Protein 7SFP (pdb70)

Secondary structure (DSSP, 8-state):
--PPPPPPGGGGGGGGG-EEEEEEEEE-SSSS---EEEEEEEEEEGGGTEEEEEEEETTTTEEEEEEEEEETTTTEEEEEEEETTS-EEEEEE-SEETTEEEEEEEEEETTEEEEEEEEEEEEETTEEEEEEEEEETTEEEEEEEEEEEE-

Radius of gyration: 15.52 Å; Cα contacts (8 Å, |Δi|>4): 349; chains: 1; bounding box: 37×54×32 Å

Solvent-accessible surface area: 8538 Å² total; per-residue (Å²): 148,134,66,174,106,138,42,26,113,44,2,119,57,0,49,29,12,56,28,70,1,106,0,72,20,33,47,64,66,59,169,114,80,61,90,28,69,3,64,6,40,10,137,70,49,67,100,17,65,82,7,19,14,19,26,128,21,79,133,73,39,30,56,4,11,34,48,11,0,34,20,117,147,64,109,107,0,23,2,86,25,93,11,96,127,67,19,76,0,133,3,41,6,84,2,76,76,138,49,51,3,94,9,74,18,56,4,31,20,149,88,50,143,73,21,45,15,14,14,16,51,83,85,71,88,75,32,1,13,16,59,5,46,19,65,88,71,144,104,87,57,73,11,41,39,10,56,4,45,95,140

B-factor: mean 68.08, std 18.12, range [40.8, 133.38]

Structure (mmCIF, N/CA/C/O backbone):
data_7SFP
#
_entry.id   7SFP
#
_cell.length_a   53.953
_cell.length_b   53.953
_cell.length_c   245.110
_cell.angle_alpha   90.000
_cell.angle_beta   90.000
_cell.angle_gamma   120.000
#
_symmetry.space_group_name_H-M   'P 65 2 2'
#
loop_
_entity.id
_entity.type
_entity.pdbx_description
1 polymer Spirocyclase
2 water water
#
loop_
_atom_site.group_PDB
_atom_site.id
_atom_site.type_symbol
_atom_site.label_atom_id
_atom_site.label_alt_id
_atom_site.label_comp_id
_atom_site.label_asym_id
_atom_site.label_entity_id
_atom_site.label_seq_id
_atom_site.pdbx_PDB_ins_code
_atom_site.Cartn_x
_atom_site.Cartn_y
_atom_site.Cartn_z
_atom_site.occupancy
_atom_site.B_iso_or_equiv
_atom_site.auth_seq_id
_atom_site.auth_comp_id
_atom_site.auth_asym_id
_atom_site.auth_atom_id
_atom_site.pdbx_PDB_model_num
ATOM 1 N N . PHE A 1 62 ? 37.709 119.309 240.441 1.00 110.22 26 PHE A N 1
ATOM 2 C CA . PHE A 1 62 ? 37.501 118.185 241.349 1.00 108.06 26 PHE A CA 1
ATOM 3 C C . PHE A 1 62 ? 37.827 118.580 242.794 1.00 114.33 26 PHE A C 1
ATOM 4 O O . PHE A 1 62 ? 38.675 119.445 243.027 1.00 109.10 26 PHE A O 1
ATOM 6 N N . PRO A 1 63 ? 37.141 117.952 243.769 1.00 120.75 27 PRO A N 1
ATOM 7 C CA . PRO A 1 63 ? 37.370 118.305 245.181 1.00 123.02 27 PRO A CA 1
ATOM 8 C C . PRO A 1 63 ? 38.693 117.782 245.724 1.00 115.13 27 PRO A C 1
ATOM 9 O O . PRO A 1 63 ? 39.430 117.087 245.020 1.00 113.02 27 PRO A O 1
ATOM 13 N N . GLY A 1 64 ? 39.005 118.108 246.977 1.00 108.17 28 GLY A N 1
ATOM 14 C CA . GLY A 1 64 ? 40.210 117.589 247.588 1.00 97.93 28 GLY A CA 1
ATOM 15 C C . GLY A 1 64 ? 40.091 116.117 247.933 1.00 86.68 28 GLY A C 1
ATOM 16 O O . GLY A 1 64 ? 39.007 115.531 247.947 1.00 88.05 28 GLY A O 1
ATOM 17 N N . ARG A 1 65 ? 41.231 115.505 248.221 1.00 80.84 29 ARG A N 1
ATOM 18 C CA . ARG A 1 65 ? 41.245 114.099 248.606 1.00 76.54 29 ARG A CA 1
ATOM 19 C C . ARG A 1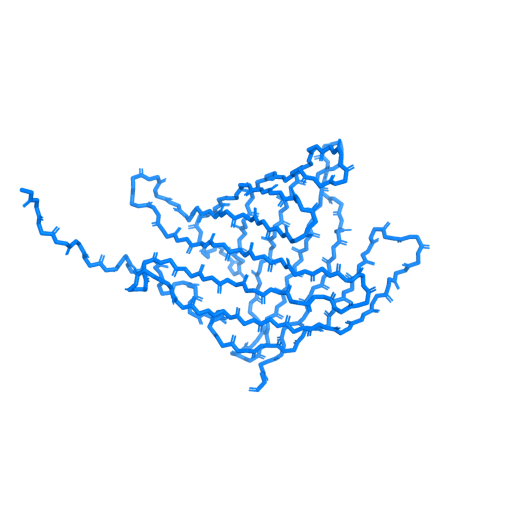 65 ? 40.830 113.947 250.073 1.00 80.61 29 ARG A C 1
ATOM 20 O O . ARG A 1 65 ? 41.538 114.444 250.956 1.00 78.37 29 ARG A O 1
ATOM 28 N N . PRO A 1 66 ? 39.727 113.266 250.362 1.00 78.75 30 PRO A N 1
ATOM 29 C CA . PRO A 1 66 ? 39.293 113.126 251.758 1.00 79.27 30 PRO A CA 1
ATOM 30 C C . PRO A 1 66 ? 40.315 112.366 252.583 1.00 78.73 30 PRO A C 1
ATOM 31 O O . PRO A 1 66 ? 41.149 111.624 252.058 1.00 77.94 30 PRO A O 1
ATOM 35 N N . ASP A 1 67 ? 40.247 112.582 253.897 1.00 70.35 31 ASP A N 1
ATOM 36 C CA . ASP A 1 67 ? 41.067 111.830 254.833 1.00 64.33 31 ASP A CA 1
ATOM 37 C C . ASP A 1 67 ? 40.571 110.395 254.933 1.00 61.49 31 ASP A C 1
ATOM 38 O O . ASP A 1 67 ? 39.411 110.099 254.643 1.00 61.53 31 ASP A O 1
ATOM 43 N N . VAL A 1 68 ? 41.470 109.499 255.351 1.00 57.47 32 VAL A N 1
ATOM 44 C CA . VAL A 1 68 ? 41.084 108.123 255.628 1.00 58.30 32 VAL A CA 1
ATOM 45 C C . VAL A 1 68 ? 39.975 108.128 256.662 1.00 60.23 32 VAL A C 1
ATOM 46 O O . VAL A 1 68 ? 40.089 108.783 257.702 1.00 64.52 32 VAL A O 1
ATOM 50 N N . ALA A 1 69 ? 38.894 107.406 256.382 1.00 61.19 33 ALA A N 1
ATOM 51 C CA . ALA A 1 69 ? 37.802 107.321 257.345 1.00 62.90 33 ALA A CA 1
ATOM 52 C C . ALA A 1 69 ? 38.314 106.808 258.686 1.00 58.42 33 ALA A C 1
ATOM 53 O O . ALA A 1 69 ? 39.141 105.893 258.736 1.00 58.87 33 ALA A O 1
ATOM 55 N N . VAL A 1 70 ? 37.839 107.422 259.780 1.00 54.79 34 VAL A N 1
ATOM 56 C CA . VAL A 1 70 ? 38.224 106.956 261.115 1.00 64.21 34 VAL A CA 1
ATOM 57 C C . VAL A 1 70 ? 37.815 105.505 261.303 1.00 58.61 34 VAL A C 1
ATOM 58 O O . VAL A 1 70 ? 38.495 104.737 261.996 1.00 57.58 34 VAL A O 1
ATOM 62 N N . GLU A 1 71 ? 36.730 105.090 260.650 1.00 61.66 35 GLU A N 1
ATOM 63 C CA . GLU A 1 71 ? 36.296 103.708 260.746 1.00 56.60 35 GLU A CA 1
ATOM 64 C C . GLU A 1 71 ? 37.401 102.739 260.347 1.00 60.51 35 GLU A C 1
ATOM 65 O O . GLU A 1 71 ? 37.418 101.597 260.820 1.00 60.36 35 GLU A O 1
ATOM 71 N N . MET A 1 72 ? 38.356 103.181 259.520 1.00 51.95 36 MET A N 1
ATOM 72 C CA . MET A 1 72 ? 39.445 102.286 259.149 1.00 55.26 36 MET A CA 1
ATOM 73 C C . MET A 1 72 ? 40.285 101.881 260.348 1.00 47.62 36 MET A C 1
ATOM 74 O O . MET A 1 72 ? 40.913 100.819 260.319 1.00 56.19 36 MET A O 1
ATOM 79 N N . ARG A 1 73 ? 40.300 102.679 261.414 1.00 48.85 37 ARG A N 1
ATOM 80 C CA . ARG A 1 73 ? 41.022 102.257 262.603 1.00 46.70 37 ARG A CA 1
ATOM 81 C C . ARG A 1 73 ? 40.414 101.002 263.222 1.00 53.67 37 ARG A C 1
ATOM 82 O O . ARG A 1 73 ? 41.112 100.303 263.958 1.00 51.48 37 ARG A O 1
ATOM 90 N N . GLN A 1 74 ? 39.150 100.681 262.914 1.00 52.07 38 GLN A N 1
ATOM 91 C CA . GLN A 1 74 ? 38.518 99.474 263.443 1.00 50.85 38 GLN A CA 1
ATOM 92 C C . GLN A 1 74 ? 39.143 98.205 262.900 1.00 55.16 38 GLN A C 1
ATOM 93 O O . GLN A 1 74 ? 38.849 97.127 263.427 1.00 57.40 38 GLN A O 1
ATOM 99 N N . LEU A 1 75 ? 39.960 98.308 261.850 1.00 47.87 39 LEU A N 1
ATOM 100 C CA . LEU A 1 75 ? 40.597 97.172 261.201 1.00 48.00 39 LEU A CA 1
ATOM 101 C C . LEU A 1 75 ? 42.053 97.005 261.599 1.00 49.25 39 LEU A C 1
ATOM 102 O O . LEU A 1 75 ? 42.675 96.008 261.208 1.00 53.90 39 LEU A O 1
ATOM 107 N N . ASP A 1 76 ? 42.607 97.948 262.362 1.00 45.10 40 ASP A N 1
ATOM 108 C CA . ASP A 1 76 ? 44.008 97.863 262.749 1.00 49.57 40 ASP A CA 1
ATOM 109 C C . ASP A 1 76 ? 44.318 96.592 263.537 1.00 54.24 40 ASP A C 1
ATOM 110 O O . ASP A 1 76 ? 45.456 96.115 263.487 1.00 58.30 40 ASP A O 1
ATOM 115 N N . PHE A 1 77 ? 43.333 96.020 264.245 1.00 49.56 41 PHE A N 1
ATOM 116 C CA . PHE A 1 77 ? 43.553 94.764 264.972 1.00 55.99 41 PHE A CA 1
ATOM 117 C C . PHE A 1 77 ? 44.042 93.628 264.070 1.00 59.68 41 PHE A C 1
ATOM 118 O O . PHE A 1 77 ? 44.617 92.658 264.578 1.00 67.04 41 PHE A O 1
ATOM 126 N N . LEU A 1 78 ? 43.837 93.731 262.751 1.00 53.18 42 LEU A N 1
ATOM 127 C CA . LEU A 1 78 ? 44.225 92.715 261.771 1.00 52.91 42 LEU A CA 1
ATOM 128 C C . LEU A 1 78 ? 45.598 92.944 261.152 1.00 56.45 42 LEU A C 1
ATOM 129 O O . LEU A 1 78 ? 46.156 92.012 260.564 1.00 58.82 42 LEU A O 1
ATOM 134 N N . LEU A 1 79 ? 46.143 94.154 261.259 1.00 55.39 43 LEU A N 1
ATOM 135 C CA . LEU A 1 79 ? 47.446 94.451 260.684 1.00 59.74 43 LEU A CA 1
ATOM 136 C C . LEU A 1 79 ? 48.507 93.490 261.192 1.00 59.22 43 LEU A C 1
ATOM 137 O O . LEU A 1 79 ? 48.547 93.148 262.375 1.00 58.68 43 LEU A O 1
ATOM 142 N N . GLY A 1 80 ? 49.375 93.069 260.295 1.00 61.28 44 GLY A N 1
ATOM 143 C CA . GLY A 1 80 ? 50.520 92.272 260.663 1.00 64.75 44 GLY A CA 1
ATOM 144 C C . GLY A 1 80 ? 50.429 90.864 260.111 1.00 64.46 44 GLY A C 1
ATOM 145 O O . GLY A 1 80 ? 49.620 90.546 259.228 1.00 59.78 44 GLY A O 1
ATOM 146 N N . ASP A 1 81 ? 51.290 90.013 260.659 1.00 62.50 45 ASP A N 1
ATOM 147 C CA . ASP A 1 81 ? 51.418 88.625 260.255 1.00 61.85 45 ASP A CA 1
ATOM 148 C C . ASP A 1 81 ? 50.947 87.722 261.377 1.00 58.70 45 ASP A C 1
ATOM 149 O O . ASP A 1 81 ? 51.299 87.929 262.538 1.00 65.89 45 ASP A O 1
ATOM 154 N N . PHE A 1 82 ? 50.145 86.727 261.024 1.00 58.50 46 PHE A N 1
ATOM 155 C CA . PHE A 1 82 ? 49.591 85.802 261.993 1.00 55.84 46 PHE A CA 1
ATOM 156 C C . PHE A 1 82 ? 49.824 84.376 261.538 1.00 55.43 46 PHE A C 1
ATOM 157 O O . PHE A 1 82 ? 49.721 84.063 260.351 1.00 56.87 46 PHE A O 1
ATOM 165 N N . ARG A 1 83 ? 50.163 83.527 262.491 1.00 49.64 47 ARG A N 1
ATOM 166 C CA . ARG A 1 83 ? 50.033 82.090 262.321 1.00 57.61 47 ARG A CA 1
ATOM 167 C C . ARG A 1 83 ? 48.586 81.710 262.615 1.00 63.50 47 ARG A C 1
ATOM 168 O O . ARG A 1 83 ? 48.008 82.170 263.606 1.00 68.10 47 ARG A O 1
ATOM 176 N N . ILE A 1 84 ? 47.992 80.891 261.752 1.00 62.72 48 ILE A N 1
ATOM 177 C CA . ILE A 1 84 ? 46.589 80.513 261.872 1.00 56.49 48 ILE A CA 1
ATOM 178 C C . ILE A 1 84 ? 46.505 79.046 262.247 1.00 61.26 48 ILE A C 1
ATOM 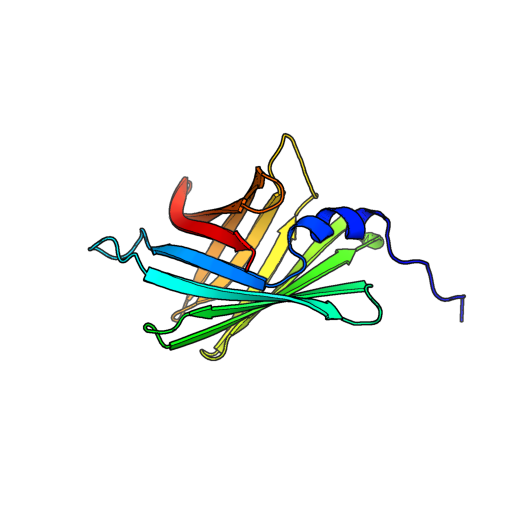179 O O . ILE A 1 84 ? 47.158 78.199 261.627 1.00 67.32 48 ILE A O 1
ATOM 184 N N . GLU A 1 85 ? 45.724 78.749 263.277 1.00 58.02 49 GLU A N 1
ATOM 185 C CA . GLU A 1 85 ? 45.298 77.388 263.569 1.00 63.03 49 GLU A CA 1
ATOM 186 C C . GLU A 1 85 ? 43.888 77.340 263.015 1.00 61.55 49 GLU A C 1
ATOM 187 O O . GLU A 1 85 ? 42.986 77.985 263.547 1.00 66.79 49 GLU A O 1
ATOM 193 N N . TYR A 1 86 ? 43.710 76.656 261.894 1.00 66.88 50 TYR A N 1
ATOM 194 C CA . TYR A 1 86 ? 42.416 76.624 261.231 1.00 68.12 50 TYR A CA 1
ATOM 195 C C . TYR A 1 86 ? 41.788 75.268 261.486 1.00 73.24 50 TYR A C 1
ATOM 196 O O . TYR A 1 86 ? 42.452 74.230 261.385 1.00 82.49 50 TYR A O 1
ATOM 205 N N . THR A 1 87 ? 40.530 75.291 261.890 1.00 69.68 51 THR A N 1
ATOM 206 C CA . THR A 1 87 ? 39.771 74.088 262.185 1.00 66.28 51 THR A CA 1
ATOM 207 C C . THR A 1 87 ? 38.562 74.116 261.269 1.00 71.93 51 THR A C 1
ATOM 208 O O . THR A 1 87 ? 37.712 75.006 261.390 1.00 69.02 51 THR A O 1
ATOM 212 N N . ASN A 1 88 ? 38.507 73.168 260.335 1.00 73.32 52 ASN A N 1
ATOM 213 C CA . ASN A 1 88 ? 37.441 73.111 259.347 1.00 70.01 52 ASN A CA 1
ATOM 214 C C . ASN A 1 88 ? 36.367 72.163 259.855 1.00 69.00 52 ASN A C 1
ATOM 215 O O . ASN A 1 88 ? 36.629 70.971 260.064 1.00 75.62 52 ASN A O 1
ATOM 220 N N . LEU A 1 89 ? 35.151 72.682 260.024 1.00 67.69 53 LEU A N 1
ATOM 221 C CA . LEU A 1 89 ? 34.120 71.942 260.743 1.00 75.70 53 LEU A CA 1
ATOM 222 C C . LEU A 1 89 ? 33.112 71.261 259.835 1.00 77.44 53 LEU A C 1
ATOM 223 O O . LEU A 1 89 ? 32.287 70.491 260.338 1.00 84.67 53 LEU A O 1
ATOM 228 N N . THR A 1 90 ? 33.138 71.537 258.529 1.00 75.97 54 THR A N 1
ATOM 229 C CA . THR A 1 90 ? 32.149 70.974 257.621 1.00 81.50 54 THR A CA 1
ATOM 230 C C . THR A 1 90 ? 32.605 69.682 256.969 1.00 87.11 54 THR A C 1
ATOM 231 O O . THR A 1 90 ? 31.763 68.919 256.480 1.00 92.39 54 THR A O 1
ATOM 235 N N . THR A 1 91 ? 33.908 69.425 256.938 1.00 81.59 55 THR A N 1
ATOM 236 C CA . THR A 1 91 ? 34.401 68.121 256.537 1.00 85.82 55 THR A CA 1
ATOM 237 C C . THR A 1 91 ? 33.901 67.055 257.511 1.00 96.42 55 THR A C 1
ATOM 238 O O . THR A 1 91 ? 33.614 67.328 258.683 1.00 99.80 55 THR A O 1
ATOM 242 N N . GLU A 1 92 ? 33.774 65.827 257.020 1.00 99.71 56 GLU A N 1
ATOM 243 C CA . GLU A 1 92 ? 33.232 64.765 257.855 1.00 103.43 56 GLU A CA 1
ATOM 244 C C . GLU A 1 92 ? 34.300 64.059 258.681 1.00 95.90 56 GLU A C 1
ATOM 245 O O . GLU A 1 92 ? 34.018 63.021 259.291 1.00 104.52 56 GLU A O 1
ATOM 251 N N . THR A 1 93 ? 35.521 64.585 258.680 1.00 86.83 57 THR A N 1
ATOM 252 C CA . THR A 1 93 ? 36.433 64.505 259.811 1.00 85.64 57 THR A CA 1
ATOM 253 C C . THR A 1 93 ? 36.887 65.926 260.054 1.00 80.91 57 THR A C 1
ATOM 254 O O . THR A 1 93 ? 37.191 66.640 259.095 1.00 78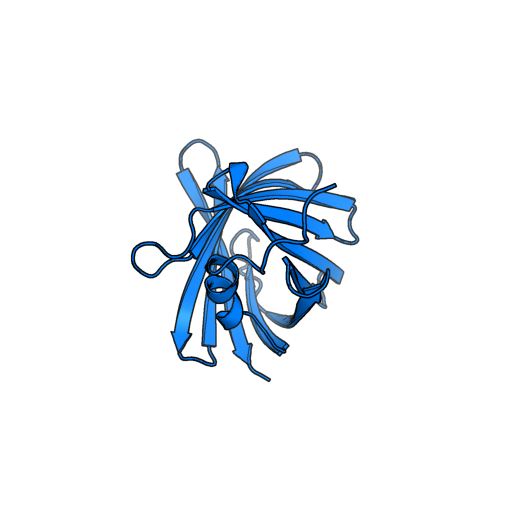.85 57 THR A O 1
ATOM 258 N N . VAL A 1 94 ? 36.896 66.357 261.312 1.00 72.56 58 VAL A N 1
ATOM 259 C CA . VAL A 1 94 ? 37.256 67.744 261.573 1.00 74.72 58 VAL A CA 1
ATOM 260 C C . VAL A 1 94 ? 38.747 67.901 261.293 1.00 86.84 58 VAL A C 1
ATOM 261 O O . VAL A 1 94 ? 39.586 67.335 261.999 1.00 96.32 58 VAL A O 1
ATOM 265 N N . THR A 1 95 ? 39.070 68.687 260.264 1.00 94.61 59 THR A N 1
ATOM 266 C CA . THR A 1 95 ? 40.393 68.721 259.650 1.00 100.17 59 THR A CA 1
ATOM 267 C C . THR A 1 95 ? 41.506 69.134 260.603 1.00 101.33 59 THR A C 1
ATOM 268 O O . THR A 1 95 ? 42.339 68.304 260.982 1.00 106.01 59 THR A O 1
ATOM 272 N N . THR A 1 96 ? 41.519 70.420 260.961 1.00 90.83 60 THR A N 1
ATOM 273 C CA . THR A 1 96 ? 42.548 71.125 261.732 1.00 93.84 60 THR A CA 1
ATOM 274 C C . THR A 1 96 ? 43.919 71.132 261.057 1.00 97.93 60 THR A C 1
ATOM 275 O O . THR A 1 96 ? 44.355 70.139 260.462 1.00 104.78 60 THR A O 1
ATOM 279 N N . GLY A 1 97 ? 44.590 72.276 261.134 1.00 88.14 61 GLY A N 1
ATOM 280 C CA . GLY A 1 97 ? 45.835 72.475 260.419 1.00 84.09 61 GLY A CA 1
ATOM 281 C C . GLY A 1 97 ? 46.352 73.878 260.653 1.00 81.32 61 GLY A C 1
ATOM 282 O O . GLY A 1 97 ? 45.735 74.672 261.365 1.00 78.95 61 GLY A O 1
ATOM 283 N N . GLU A 1 98 ? 47.486 74.186 260.027 1.00 79.63 62 GLU A N 1
ATOM 284 C CA . GLU A 1 98 ? 48.199 75.434 260.260 1.00 77.08 62 GLU A CA 1
ATOM 285 C C . GLU A 1 98 ? 48.305 76.215 258.960 1.00 73.65 62 GLU A C 1
ATOM 286 O O . GLU A 1 98 ? 48.598 75.642 257.907 1.00 88.54 62 GLU A O 1
ATOM 288 N N . ALA A 1 99 ? 48.052 77.519 259.035 1.00 63.16 63 ALA A N 1
ATOM 289 C CA . ALA A 1 99 ? 48.155 78.410 257.890 1.00 67.33 63 ALA A CA 1
ATOM 290 C C . ALA A 1 99 ? 48.795 79.709 258.358 1.00 67.19 63 ALA A C 1
ATOM 291 O O . ALA A 1 99 ? 49.087 79.884 259.544 1.00 68.94 63 ALA A O 1
ATOM 293 N N . THR A 1 100 ? 49.023 80.627 257.422 1.00 59.21 64 THR A N 1
ATOM 294 C CA . THR A 1 100 ? 49.513 81.954 257.761 1.00 61.75 64 THR A CA 1
ATOM 295 C C . THR A 1 100 ? 48.676 82.994 257.036 1.00 61.49 64 THR A C 1
ATOM 296 O O . THR A 1 100 ? 47.918 82.678 256.118 1.00 60.63 64 THR A O 1
ATOM 300 N N . CYS A 1 101 ? 48.808 84.244 257.466 1.00 58.72 65 CYS A N 1
ATOM 301 C CA . CYS A 1 101 ? 48.122 85.309 256.761 1.00 61.53 65 CYS A CA 1
ATOM 302 C C . CYS A 1 101 ? 48.778 86.638 257.079 1.00 63.40 65 CYS A C 1
ATOM 303 O O . CYS A 1 101 ? 49.370 86.821 258.144 1.00 67.24 65 CYS A O 1
ATOM 306 N N . SER A 1 102 ? 48.662 87.560 256.136 1.00 55.81 66 SER A N 1
ATOM 307 C CA . SER A 1 102 ? 49.281 88.869 256.231 1.00 53.03 66 SER A CA 1
ATOM 308 C C . SER A 1 102 ? 48.261 89.904 255.812 1.00 54.29 66 SER A C 1
ATOM 309 O O . SER A 1 102 ? 47.593 89.734 254.788 1.00 58.37 66 SER A O 1
ATOM 312 N N . THR A 1 103 ? 48.144 90.968 256.595 1.00 51.32 67 THR A N 1
ATOM 313 C CA . THR A 1 103 ? 47.248 92.070 256.287 1.00 52.62 67 THR A CA 1
ATOM 314 C C . THR A 1 103 ? 48.069 93.339 256.152 1.00 56.79 67 THR A C 1
ATOM 315 O O . THR A 1 103 ? 48.809 93.708 257.072 1.00 56.82 67 THR A O 1
ATOM 319 N N . ARG A 1 104 ? 47.937 93.998 255.013 1.00 56.31 68 ARG A N 1
ATOM 320 C CA . ARG A 1 104 ? 48.636 95.237 254.720 1.00 55.24 68 ARG A CA 1
ATOM 321 C C . ARG A 1 104 ? 47.667 96.254 254.173 1.00 52.39 68 ARG A C 1
ATOM 322 O O . ARG A 1 104 ? 46.671 95.900 253.522 1.00 60.45 68 ARG A O 1
ATOM 330 N N . PRO A 1 105 ? 47.910 97.538 254.416 1.00 55.35 69 PRO A N 1
ATOM 331 C CA . PRO A 1 105 ? 47.085 98.577 253.813 1.00 51.56 69 PRO A CA 1
ATOM 332 C C . PRO A 1 105 ? 47.405 98.714 252.337 1.00 53.76 69 PRO A C 1
ATOM 333 O O . PRO A 1 105 ? 48.554 98.568 251.916 1.00 62.96 69 PRO A O 1
ATOM 337 N N . LEU A 1 106 ? 46.379 99.007 251.554 1.00 46.24 70 LEU A N 1
ATOM 338 C CA . LEU A 1 106 ? 46.535 99.299 250.137 1.00 47.85 70 LEU A CA 1
ATOM 339 C C . LEU A 1 106 ? 45.929 100.665 249.891 1.00 53.24 70 LEU A C 1
ATOM 340 O O . LEU A 1 106 ? 45.267 101.224 250.768 1.00 54.05 70 LEU A O 1
ATOM 345 N N . ALA A 1 107 ? 46.175 101.214 248.702 1.00 52.15 71 ALA A N 1
ATOM 346 C CA . ALA A 1 107 ? 45.524 102.447 248.284 1.00 49.27 71 ALA A CA 1
ATOM 347 C C . ALA A 1 107 ? 45.685 103.533 249.345 1.00 54.35 71 ALA A C 1
ATOM 348 O O . ALA A 1 107 ? 44.720 104.176 249.775 1.00 48.56 71 ALA A O 1
ATOM 350 N N . ASP A 1 108 ? 46.928 103.693 249.803 1.00 59.49 72 ASP A N 1
ATOM 351 C CA . ASP A 1 108 ? 47.288 104.718 250.775 1.00 64.05 72 ASP A CA 1
ATOM 352 C C . ASP A 1 108 ? 46.466 104.580 252.054 1.00 65.27 72 ASP A C 1
ATOM 353 O O . ASP A 1 108 ? 46.091 105.572 252.683 1.00 64.71 72 ASP A O 1
ATOM 358 N N . GLY A 1 109 ? 46.176 103.338 252.439 1.00 60.18 73 GLY A N 1
ATOM 359 C CA . GLY A 1 109 ? 45.500 103.057 253.688 1.00 60.45 73 GLY A CA 1
ATOM 360 C C . GLY A 1 109 ? 43.992 103.127 253.631 1.00 60.64 73 GLY A C 1
ATOM 361 O O . GLY A 1 109 ? 43.338 102.973 254.670 1.00 51.69 73 GLY A O 1
ATOM 362 N N . ARG A 1 110 ? 43.416 103.346 252.455 1.00 57.49 74 ARG A N 1
ATOM 363 C CA . ARG A 1 110 ? 41.969 103.433 252.326 1.00 52.27 74 ARG A CA 1
ATOM 364 C C . ARG A 1 110 ? 41.307 102.065 252.270 1.00 51.98 74 ARG A C 1
ATOM 365 O O . ARG A 1 110 ? 40.097 101.967 252.513 1.00 52.69 74 ARG A O 1
ATOM 373 N N . PHE A 1 111 ? 42.070 101.018 251.945 1.00 44.12 75 PHE A N 1
ATOM 374 C CA . PHE A 1 111 ? 41.580 99.644 251.957 1.00 49.93 75 PHE A CA 1
ATOM 375 C C . PHE A 1 111 ? 42.653 98.745 252.555 1.00 52.91 75 PHE A C 1
ATOM 376 O O . PHE A 1 111 ? 43.850 99.025 252.443 1.00 57.53 75 PHE A O 1
ATOM 384 N N . TYR A 1 112 ? 42.220 97.656 253.184 1.00 50.24 76 TYR A N 1
ATOM 385 C CA . TYR A 1 112 ? 43.140 96.679 253.743 1.00 46.98 76 TYR A CA 1
ATOM 386 C C . TYR A 1 112 ? 43.055 95.396 252.935 1.00 52.69 76 TYR A C 1
ATOM 387 O O . TYR A 1 112 ? 41.971 95.005 252.489 1.00 53.24 76 TYR A O 1
ATOM 396 N N . GLU A 1 113 ? 44.207 94.758 252.719 1.00 51.08 77 GLU A N 1
ATOM 397 C CA . GLU A 1 113 ? 44.276 93.472 252.037 1.00 50.74 77 GLU A CA 1
ATOM 398 C C . GLU A 1 113 ? 44.732 92.399 253.020 1.00 52.72 77 GLU A C 1
ATOM 399 O O . GLU A 1 113 ? 45.857 92.456 253.526 1.00 56.89 77 GLU A O 1
ATOM 405 N N . LEU A 1 114 ? 43.874 91.412 253.267 1.00 49.37 78 LEU A N 1
ATOM 406 C CA . LEU A 1 114 ? 44.217 90.237 254.058 1.00 51.52 78 LEU A CA 1
ATOM 407 C C . LEU A 1 114 ? 44.470 89.067 253.110 1.00 57.52 78 LEU A C 1
ATOM 408 O O . LEU A 1 114 ? 43.545 88.603 252.441 1.00 60.17 78 LEU A O 1
ATOM 413 N N . THR A 1 115 ? 45.693 88.552 253.099 1.00 54.66 79 THR A N 1
ATOM 414 C CA . THR A 1 115 ? 46.054 87.385 252.302 1.00 57.84 79 THR A CA 1
ATOM 415 C C . THR A 1 115 ? 46.233 86.180 253.216 1.00 60.62 79 THR A C 1
ATOM 416 O O . THR A 1 115 ? 47.103 86.188 254.093 1.00 59.13 79 THR A O 1
ATOM 420 N N . GLN A 1 116 ? 45.438 85.141 252.990 1.00 56.23 80 GLN A N 1
ATOM 421 C CA . GLN A 1 116 ? 45.482 83.922 253.784 1.00 59.03 80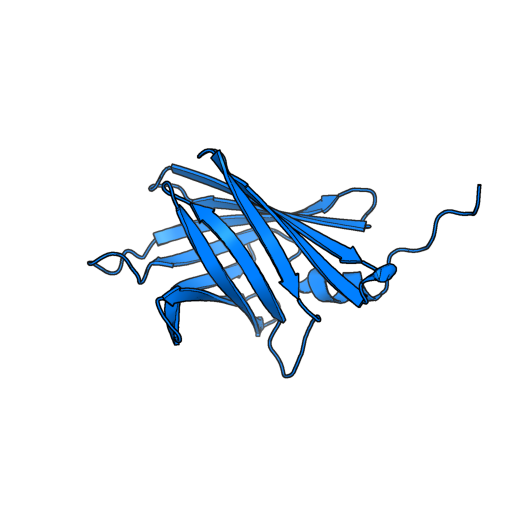 GLN A CA 1
ATOM 422 C C . GLN A 1 116 ? 45.985 82.771 252.922 1.00 68.22 80 GLN A C 1
ATOM 423 O O . GLN A 1 116 ? 45.325 82.389 251.953 1.00 75.52 80 GLN A O 1
ATOM 429 N N . ARG A 1 117 ? 47.147 82.212 253.275 1.00 66.40 81 ARG A N 1
ATOM 430 C CA . ARG A 1 117 ? 47.749 81.110 252.528 1.00 68.81 81 ARG A CA 1
ATOM 431 C C . ARG A 1 117 ? 47.502 79.813 253.289 1.00 71.17 81 ARG A C 1
ATOM 432 O O . ARG A 1 117 ? 48.095 79.582 254.345 1.00 71.27 81 ARG A O 1
ATOM 440 N N . VAL A 1 118 ? 46.633 78.971 252.738 1.00 76.77 82 VAL A N 1
ATOM 441 C CA . VAL A 1 118 ? 46.236 77.710 253.354 1.00 82.14 82 VAL A CA 1
ATOM 442 C C . VAL A 1 118 ? 47.016 76.572 252.703 1.00 93.30 82 VAL A C 1
ATOM 443 O O . VAL A 1 118 ? 46.684 76.162 251.582 1.00 95.05 82 VAL A O 1
ATOM 447 N N . PRO A 1 119 ? 48.046 76.028 253.367 1.00 99.69 83 PRO A N 1
ATOM 448 C CA . PRO A 1 119 ? 49.001 75.144 252.682 1.00 102.45 83 PRO A CA 1
ATOM 449 C C . PRO A 1 119 ? 48.446 73.885 252.022 1.00 105.32 83 PRO A C 1
ATOM 450 O O . PRO A 1 119 ? 48.578 73.756 250.803 1.00 108.66 83 PRO A O 1
ATOM 454 N N . VAL A 1 120 ? 47.857 72.944 252.760 1.00 106.29 84 VAL A N 1
ATOM 455 C CA . VAL A 1 120 ? 47.693 71.603 252.183 1.00 116.73 84 VAL A CA 1
ATOM 456 C C . VAL A 1 120 ? 46.402 71.411 251.390 1.00 122.44 84 VAL A C 1
ATOM 457 O O . VAL A 1 120 ? 46.370 70.515 250.526 1.00 133.38 84 VAL A O 1
ATOM 461 N N . PRO A 1 121 ? 45.320 72.179 251.601 1.00 111.46 85 PRO A N 1
ATOM 462 C CA . PRO A 1 121 ? 44.332 72.260 250.511 1.00 108.69 85 PRO A CA 1
ATOM 463 C C . PRO A 1 121 ? 44.945 72.835 249.253 1.00 106.40 85 PRO A C 1
ATOM 464 O O . PRO A 1 121 ? 44.638 72.372 248.149 1.00 109.83 85 PRO A O 1
ATOM 468 N N . GLY A 1 122 ? 45.872 73.778 249.403 1.00 100.85 86 GLY A N 1
ATOM 469 C CA . GLY A 1 122 ? 46.466 74.464 248.278 1.00 95.76 86 GLY A CA 1
ATOM 470 C C . GLY A 1 122 ? 45.565 75.601 247.863 1.00 88.38 86 GLY A C 1
ATOM 471 O O . GLY A 1 122 ? 44.798 75.472 246.904 1.00 96.48 86 GLY A O 1
ATOM 472 N N . LEU A 1 123 ? 45.625 76.715 248.587 1.00 78.43 87 LEU A N 1
ATOM 473 C CA . LEU A 1 123 ? 44.696 77.799 248.320 1.00 75.48 87 LEU A CA 1
ATOM 474 C C . LEU A 1 123 ? 45.247 79.092 248.888 1.00 75.61 87 LEU A C 1
ATOM 475 O O . LEU A 1 123 ? 45.600 79.145 250.067 1.00 69.80 87 LEU A O 1
ATOM 480 N N . VAL A 1 124 ? 45.314 80.127 248.049 1.00 69.94 88 VAL A N 1
ATOM 481 C CA . VAL A 1 124 ? 45.645 81.483 248.479 1.00 61.52 88 VAL A CA 1
ATOM 482 C C . VAL A 1 124 ? 44.410 82.351 248.294 1.00 60.53 88 VAL A C 1
ATOM 483 O O . VAL A 1 124 ? 43.942 82.550 247.167 1.00 58.32 88 VAL A O 1
ATOM 487 N N . ALA A 1 125 ? 43.898 82.870 249.396 1.00 59.84 89 ALA A N 1
ATOM 488 C CA . ALA A 1 125 ? 42.662 83.633 249.449 1.00 61.66 89 ALA A CA 1
ATOM 489 C C . ALA A 1 125 ? 42.972 85.057 249.869 1.00 62.53 89 ALA A C 1
ATOM 490 O O . ALA A 1 125 ? 43.763 85.277 250.792 1.00 62.33 89 ALA A O 1
ATOM 492 N N . THR A 1 126 ? 42.335 86.021 249.211 1.00 57.46 90 THR A N 1
ATOM 493 C CA . THR A 1 126 ? 42.530 87.428 249.528 1.00 53.07 90 THR A CA 1
ATOM 494 C C . THR A 1 126 ? 41.204 88.099 249.865 1.00 50.26 90 THR A C 1
ATOM 495 O O . THR A 1 126 ? 40.179 87.858 249.217 1.00 57.78 90 THR A O 1
ATOM 499 N N . TRP A 1 127 ? 41.222 88.929 250.890 1.00 46.94 91 TRP A N 1
ATOM 500 C CA . TRP A 1 127 ? 40.083 89.756 251.253 1.00 51.74 91 TRP A CA 1
ATOM 501 C C . TRP A 1 127 ? 40.535 91.195 251.137 1.00 54.73 91 TRP A C 1
ATOM 502 O O . TRP A 1 127 ? 41.590 91.554 251.666 1.00 54.49 91 TRP A O 1
ATOM 513 N N . LEU A 1 128 ? 39.754 92.009 250.448 1.00 48.85 92 LEU A N 1
ATOM 514 C CA . LEU A 1 128 ? 39.940 93.450 250.451 1.00 48.17 92 LEU A CA 1
ATOM 515 C C . LEU A 1 128 ? 38.791 94.058 251.229 1.00 52.43 92 LEU A C 1
ATOM 516 O O . LEU A 1 128 ? 37.640 93.668 251.033 1.00 56.73 92 LEU A O 1
ATOM 521 N N . ILE A 1 129 ? 39.094 94.997 252.120 1.00 46.92 93 ILE A N 1
ATOM 522 C CA . ILE A 1 129 ? 38.058 95.554 252.977 1.00 51.02 93 ILE A CA 1
ATOM 523 C C . ILE A 1 129 ? 38.324 97.033 253.188 1.00 50.51 93 ILE A C 1
ATOM 524 O O . ILE A 1 129 ? 39.474 97.460 253.347 1.00 49.10 93 ILE A O 1
ATOM 529 N N . GLY A 1 130 ? 37.256 97.823 253.142 1.00 46.01 94 GLY A N 1
ATOM 530 C CA . GLY A 1 130 ? 37.388 99.233 253.440 1.00 54.76 94 GLY A CA 1
ATOM 531 C C . GLY A 1 130 ? 36.060 99.784 253.892 1.00 51.76 94 GLY A C 1
ATOM 532 O O . GLY A 1 130 ? 35.020 99.139 253.758 1.00 53.24 94 GLY A O 1
ATOM 533 N N . TRP A 1 131 ? 36.110 100.987 254.452 1.00 51.84 95 TRP A N 1
ATOM 534 C CA . TRP A 1 131 ? 34.904 101.687 254.859 1.00 49.80 95 TRP A CA 1
ATOM 535 C C . TRP A 1 131 ? 34.325 102.442 253.675 1.00 54.63 95 TRP A C 1
ATOM 536 O O . TRP A 1 131 ? 35.058 103.009 252.862 1.00 58.58 95 TRP A O 1
ATOM 547 N N . SER A 1 132 ? 33.003 102.426 253.572 1.00 52.08 96 SER A N 1
ATOM 548 C CA . SER A 1 132 ? 32.287 103.144 252.533 1.00 51.42 96 SER A CA 1
ATOM 549 C C . SER A 1 132 ? 31.463 104.240 253.201 1.00 61.51 96 SER A C 1
ATOM 550 O O . SER A 1 132 ? 30.515 103.940 253.939 1.00 57.62 96 SER A O 1
ATOM 553 N N . ASP A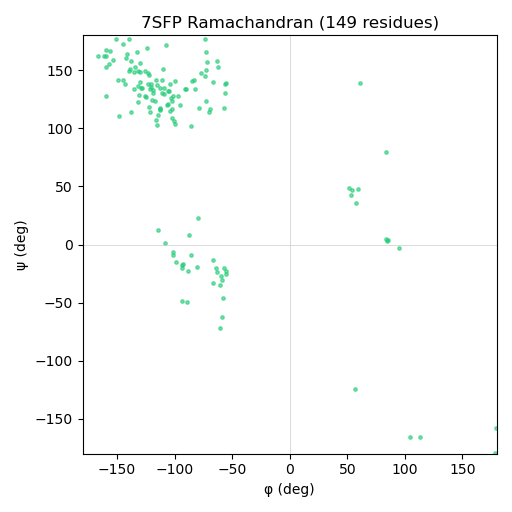 1 133 ? 31.848 105.498 252.966 1.00 62.59 97 ASP A N 1
ATOM 554 C CA . ASP A 1 133 ? 31.102 106.624 253.526 1.00 70.30 97 ASP A CA 1
ATOM 555 C C . ASP A 1 133 ? 29.645 106.590 253.082 1.00 77.33 97 ASP A C 1
ATOM 556 O O . ASP A 1 133 ? 28.733 106.746 253.904 1.00 71.89 97 ASP A O 1
ATOM 561 N N . VAL A 1 134 ? 29.409 106.360 251.781 1.00 65.61 98 VAL A N 1
ATOM 562 C CA . VAL A 1 134 ? 28.063 106.464 251.216 1.00 68.67 98 VAL A CA 1
ATOM 563 C C . VAL A 1 134 ? 27.149 105.376 251.764 1.00 69.00 98 VAL A C 1
ATOM 564 O O . VAL A 1 134 ? 25.940 105.594 251.934 1.00 72.84 98 VAL A O 1
ATOM 568 N N . ASP A 1 135 ? 27.696 104.195 252.052 1.00 63.09 99 ASP A N 1
ATOM 569 C CA . ASP A 1 135 ? 26.900 103.086 252.555 1.00 70.28 99 ASP A CA 1
ATOM 570 C C . ASP A 1 135 ? 26.861 103.007 254.071 1.00 75.74 99 ASP A C 1
ATOM 571 O O . ASP A 1 135 ? 26.002 102.300 254.613 1.00 80.34 99 ASP A O 1
ATOM 576 N N . ASN A 1 136 ? 27.782 103.681 254.760 1.00 74.09 100 ASN A N 1
ATOM 577 C CA . ASN A 1 136 ? 27.856 103.632 256.222 1.00 64.67 100 ASN A CA 1
ATOM 578 C C . ASN A 1 136 ? 28.059 102.193 256.703 1.00 62.63 100 ASN A C 1
ATOM 579 O O . ASN A 1 136 ? 27.379 101.697 257.603 1.00 60.24 100 ASN A O 1
ATOM 584 N N . ARG A 1 137 ? 29.009 101.511 256.081 1.00 59.31 101 ARG A N 1
ATOM 585 C CA . ARG A 1 137 ? 29.353 100.163 256.503 1.00 56.43 101 ARG A CA 1
ATOM 586 C C . ARG A 1 137 ? 30.661 99.813 255.826 1.00 49.95 101 ARG A C 1
ATOM 587 O O . ARG A 1 137 ? 31.061 100.464 254.862 1.00 49.01 101 ARG A O 1
ATOM 595 N N . PHE A 1 138 ? 31.332 98.794 256.347 1.00 49.45 102 PHE A N 1
ATOM 596 C CA . PHE A 1 138 ? 32.465 98.254 255.615 1.00 49.97 102 PHE A CA 1
ATOM 597 C C . PHE A 1 138 ? 31.965 97.468 254.418 1.00 50.36 102 PHE A C 1
ATOM 598 O O . PHE A 1 138 ? 30.872 96.896 254.432 1.00 57.82 102 PHE A O 1
ATOM 606 N N . VAL A 1 139 ? 32.772 97.455 253.371 1.00 46.18 103 VAL A N 1
ATOM 607 C CA . VAL A 1 139 ? 32.502 96.662 252.186 1.00 48.63 103 VAL A CA 1
ATOM 608 C C . VAL A 1 139 ? 33.733 95.812 251.934 1.00 50.68 103 VAL A C 1
ATOM 609 O O . VAL A 1 139 ? 34.856 96.218 252.247 1.00 53.26 103 VAL A O 1
ATOM 613 N N . SER A 1 140 ? 33.529 94.625 251.368 1.00 47.75 104 SER A N 1
ATOM 614 C CA . SER A 1 140 ? 34.658 93.714 251.236 1.00 45.47 104 SER A CA 1
ATOM 615 C C . SER A 1 140 ? 34.486 92.846 250.004 1.00 51.21 104 SER A C 1
ATOM 616 O O . SER A 1 140 ? 33.372 92.420 249.691 1.00 51.95 104 SER A O 1
ATOM 619 N N . PHE A 1 141 ? 35.601 92.589 249.317 1.00 47.42 105 PHE A N 1
ATOM 620 C CA . PHE A 1 141 ? 35.643 91.712 248.156 1.00 48.36 105 PHE A CA 1
ATOM 621 C C . PHE A 1 141 ? 36.571 90.551 248.480 1.00 51.63 105 PHE A C 1
ATOM 622 O O . PHE A 1 141 ? 37.672 90.766 248.993 1.00 50.58 105 PHE A O 1
ATOM 630 N N . TYR A 1 142 ? 36.127 89.334 248.196 1.00 46.45 106 TYR A N 1
ATOM 631 C CA . TYR A 1 142 ? 36.923 88.137 248.420 1.00 48.84 106 TYR A CA 1
ATOM 632 C C . TYR A 1 142 ? 37.210 87.468 247.077 1.00 50.83 106 TYR A C 1
ATOM 633 O O . TYR A 1 142 ? 36.351 87.454 246.194 1.00 50.56 106 TYR A O 1
ATOM 642 N N . TYR A 1 143 ? 38.424 86.937 246.910 1.00 48.83 107 TYR A N 1
ATOM 643 C CA . TYR A 1 143 ? 38.775 86.133 245.737 1.00 50.04 107 TYR A CA 1
ATOM 644 C C . TYR A 1 143 ? 39.955 85.237 246.083 1.00 50.50 107 TYR A C 1
ATOM 645 O O . TYR A 1 143 ? 40.754 85.553 246.964 1.00 53.46 107 TYR A O 1
ATOM 654 N N . ASP A 1 144 ? 40.075 84.125 245.369 1.00 51.43 108 ASP A N 1
ATOM 655 C CA . ASP A 1 144 ? 41.190 83.225 245.624 1.00 56.17 108 ASP A CA 1
ATOM 656 C C . ASP A 1 144 ? 41.665 82.588 244.324 1.00 56.31 108 ASP A C 1
ATOM 657 O O . ASP A 1 144 ? 41.045 82.726 243.266 1.00 60.51 108 ASP A O 1
ATOM 662 N N . ASP A 1 145 ? 42.784 81.868 244.413 1.00 56.89 109 ASP A N 1
ATOM 663 C CA . ASP A 1 145 ? 43.341 81.214 243.244 1.00 58.29 109 ASP A CA 1
ATOM 664 C C . ASP A 1 145 ? 42.643 79.916 242.900 1.00 60.07 109 ASP A C 1
ATOM 665 O O . ASP A 1 145 ? 43.230 79.077 242.207 1.00 69.13 109 ASP A O 1
ATOM 670 N N . TRP A 1 146 ? 41.398 79.734 243.333 1.00 58.02 110 TRP A N 1
ATOM 671 C CA . TRP A 1 146 ? 40.554 78.671 242.798 1.00 63.52 110 TRP A CA 1
ATOM 672 C C . TRP A 1 146 ? 39.435 79.201 241.919 1.00 62.90 110 TRP A C 1
ATOM 673 O O . TRP A 1 146 ? 38.617 78.408 241.441 1.00 69.18 110 TRP A O 1
ATOM 684 N N . GLY A 1 147 ? 39.354 80.516 241.721 1.00 67.21 111 GLY A N 1
ATOM 685 C CA . GLY A 1 147 ? 38.295 81.107 240.936 1.00 67.82 111 GLY A CA 1
ATOM 686 C C . GLY A 1 147 ? 37.120 81.591 241.749 1.00 62.20 111 GLY A C 1
ATOM 687 O O . GLY A 1 147 ? 36.172 82.142 241.172 1.00 62.72 111 GLY A O 1
ATOM 688 N N . HIS A 1 148 ? 37.136 81.382 243.064 1.00 53.44 112 HIS A N 1
ATOM 689 C CA . HIS A 1 148 ? 36.031 81.803 243.907 1.00 53.29 112 HIS A CA 1
ATOM 690 C C . HIS A 1 148 ? 36.084 83.301 244.141 1.00 58.57 112 HIS A C 1
ATOM 691 O O . HIS A 1 148 ? 37.158 83.892 244.239 1.00 64.79 112 HIS A O 1
ATOM 698 N N . HIS A 1 149 ? 34.908 83.904 244.284 1.00 56.60 113 HIS A N 1
ATOM 699 C CA . HIS A 1 149 ? 34.793 85.312 244.624 1.00 52.89 113 HIS A CA 1
ATOM 700 C C . HIS A 1 149 ? 33.607 85.479 245.566 1.00 54.73 113 HIS A C 1
ATOM 701 O O . HIS A 1 149 ? 32.730 84.617 245.627 1.00 57.89 113 HIS A O 1
ATOM 708 N N . GLY A 1 150 ? 33.578 86.593 246.300 1.00 56.53 114 GLY A N 1
ATOM 709 C CA . GLY A 1 150 ? 32.465 86.896 247.190 1.00 48.20 114 GLY A CA 1
ATOM 710 C C . GLY A 1 150 ? 32.398 88.364 247.531 1.00 52.52 114 GLY A C 1
ATOM 711 O O . GLY A 1 150 ? 33.374 89.100 247.360 1.00 57.09 114 GLY A O 1
ATOM 712 N N . ARG A 1 151 ? 31.220 88.800 248.025 1.00 54.32 115 ARG A N 1
ATOM 713 C CA . ARG A 1 151 ? 30.923 90.161 248.452 1.00 51.93 115 ARG A CA 1
ATOM 714 C C . ARG A 1 151 ? 30.425 90.125 249.892 1.00 49.32 115 ARG A C 1
ATOM 715 O O . ARG A 1 151 ? 29.474 89.380 250.182 1.00 54.15 115 ARG A O 1
ATOM 723 N N . PHE A 1 152 ? 31.037 90.921 250.784 1.00 43.95 116 PHE A N 1
ATOM 724 C CA 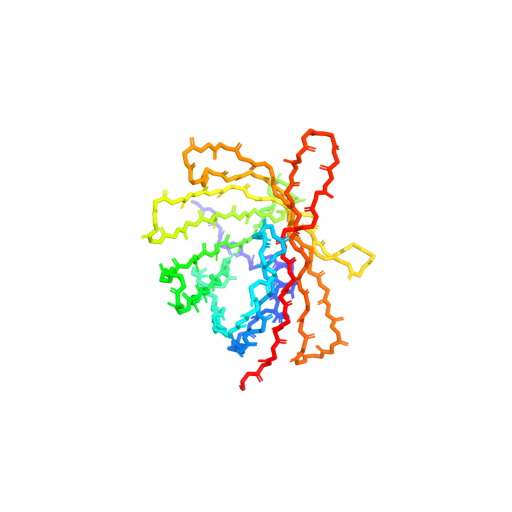. PHE A 1 152 ? 30.642 90.998 252.196 1.00 48.33 116 PHE A CA 1
ATOM 725 C C . PHE A 1 152 ? 30.465 92.448 252.607 1.00 54.43 116 PHE A C 1
ATOM 726 O O . PHE A 1 152 ? 31.038 93.361 252.008 1.00 52.76 116 PHE A O 1
ATOM 734 N N . THR A 1 153 ? 29.666 92.647 253.649 1.00 45.48 117 THR A N 1
ATOM 735 C CA . THR A 1 153 ? 29.575 93.936 254.315 1.00 50.07 117 THR A CA 1
ATOM 736 C C . THR A 1 153 ? 29.451 93.699 255.812 1.00 54.34 117 THR A C 1
ATOM 737 O O . THR A 1 153 ? 29.162 92.588 256.272 1.00 53.11 117 THR A O 1
ATOM 741 N N . GLY A 1 154 ? 29.687 94.758 256.577 1.00 53.25 118 GLY A N 1
ATOM 742 C CA . GLY A 1 154 ? 29.478 94.701 258.001 1.00 49.51 118 GLY A CA 1
ATOM 743 C C . GLY A 1 154 ? 29.370 96.086 258.591 1.00 54.18 118 GLY A C 1
ATOM 744 O O . GLY A 1 154 ? 29.791 97.070 257.979 1.00 50.11 118 GLY A O 1
ATOM 745 N N . PRO A 1 155 ? 28.822 96.189 259.811 1.00 54.68 119 PRO A N 1
ATOM 746 C CA . PRO A 1 155 ? 28.644 97.511 260.426 1.00 48.82 119 PRO A CA 1
ATOM 747 C C . PRO A 1 155 ? 29.862 98.017 261.174 1.00 55.46 119 PRO A C 1
ATOM 748 O O . PRO A 1 155 ? 29.866 99.180 261.604 1.00 57.64 119 PRO A O 1
ATOM 752 N N . GLY A 1 156 ? 30.876 97.193 261.369 1.00 51.64 120 GLY A N 1
ATOM 753 C CA . GLY A 1 156 ? 31.909 97.507 262.332 1.00 44.14 120 GLY A CA 1
ATOM 754 C C . GLY A 1 156 ? 31.763 96.684 263.593 1.00 54.34 120 GLY A C 1
ATOM 755 O O . GLY A 1 156 ? 31.014 95.704 263.652 1.00 53.50 120 GLY A O 1
ATOM 756 N N . TRP A 1 157 ? 32.486 97.117 264.632 1.00 50.44 121 TRP A N 1
ATOM 757 C CA . TRP A 1 157 ? 32.475 96.459 265.922 1.00 48.42 121 TRP A CA 1
ATOM 758 C C . TRP A 1 157 ? 31.147 96.739 266.614 1.00 59.55 121 TRP A C 1
ATOM 759 O O . TRP A 1 157 ? 30.778 97.901 266.825 1.00 57.66 121 TRP A O 1
ATOM 770 N N . VAL A 1 158 ? 30.440 95.674 266.978 1.00 61.35 122 VAL A N 1
ATOM 771 C CA . VAL A 1 158 ? 29.142 95.780 267.633 1.00 58.20 122 VAL A CA 1
ATOM 772 C C . VAL A 1 158 ? 29.134 94.729 268.734 1.00 68.28 122 VAL A C 1
ATOM 773 O O . VAL A 1 158 ? 29.198 93.531 268.447 1.00 75.04 122 VAL A O 1
ATOM 777 N N . ASP A 1 159 ? 29.095 95.175 269.984 1.00 72.18 123 ASP A N 1
ATOM 778 C CA . ASP A 1 159 ? 29.033 94.277 271.137 1.00 72.26 123 ASP A CA 1
ATOM 779 C C . ASP A 1 159 ? 30.154 93.241 271.097 1.00 63.78 123 ASP A C 1
ATOM 780 O O . ASP A 1 159 ? 29.941 92.055 271.365 1.00 64.23 123 ASP A O 1
ATOM 785 N N . GLY A 1 160 ? 31.357 93.688 270.746 1.00 58.53 124 GLY A N 1
ATOM 786 C CA . GLY A 1 160 ? 32.517 92.840 270.884 1.00 58.30 124 GLY A CA 1
ATOM 787 C C . GLY A 1 160 ? 32.754 91.908 269.726 1.00 60.69 124 GLY A C 1
ATOM 788 O O . GLY A 1 160 ? 33.691 91.102 269.783 1.00 60.20 124 GLY A O 1
ATOM 789 N N . HIS A 1 161 ? 31.937 91.989 268.681 1.00 61.14 125 HIS A N 1
ATOM 790 C CA . HIS A 1 161 ? 32.131 91.208 267.477 1.00 61.27 125 HIS A CA 1
ATOM 791 C C . HIS A 1 161 ? 32.230 92.130 266.277 1.00 53.15 125 HIS A C 1
ATOM 792 O O . HIS A 1 161 ? 31.604 93.192 266.227 1.00 52.01 125 HIS A O 1
ATOM 799 N N . PHE A 1 162 ? 33.025 91.705 265.319 1.00 46.74 126 PHE A N 1
ATOM 800 C CA . PHE A 1 162 ? 33.130 92.324 264.008 1.00 48.42 126 PHE A CA 1
ATOM 801 C C . PHE A 1 162 ? 32.618 91.280 263.021 1.00 54.89 126 PHE A C 1
ATOM 802 O O . PHE A 1 162 ? 33.327 90.316 262.716 1.00 55.56 126 PHE A O 1
ATOM 810 N N . LYS A 1 163 ? 31.385 91.449 262.546 1.00 49.76 127 LYS A N 1
ATOM 811 C CA . LYS A 1 163 ? 30.778 90.487 261.629 1.00 50.74 127 LYS A CA 1
ATOM 812 C C . LYS A 1 163 ? 30.741 91.037 260.212 1.00 56.20 127 LYS A C 1
ATOM 813 O O . LYS A 1 163 ? 30.348 92.186 259.990 1.00 60.79 127 LYS A O 1
ATOM 819 N N . LEU A 1 164 ? 31.167 90.218 259.261 1.00 56.78 128 LEU A N 1
ATOM 820 C CA . LEU A 1 164 ? 30.972 90.485 257.849 1.00 53.82 128 LEU A CA 1
ATOM 821 C C . LEU A 1 164 ? 29.938 89.496 257.335 1.00 51.48 128 LEU A C 1
ATOM 822 O O . LEU A 1 164 ? 30.043 88.291 257.582 1.00 60.94 128 LEU A O 1
ATOM 827 N N . THR A 1 165 ? 28.928 90.000 256.661 1.00 47.13 129 THR A N 1
ATOM 828 C CA . THR A 1 165 ? 27.913 89.133 256.105 1.00 56.94 129 THR A CA 1
ATOM 829 C C . THR A 1 165 ? 27.861 89.304 254.594 1.00 58.18 129 THR A C 1
ATOM 830 O O . THR A 1 165 ? 27.957 90.424 254.077 1.00 63.27 129 THR A O 1
ATOM 834 N N . GLY A 1 166 ? 27.735 88.183 253.896 1.00 55.20 130 GLY A N 1
ATOM 835 C CA . GLY A 1 166 ? 27.631 88.220 252.453 1.00 48.96 130 GLY A CA 1
ATOM 836 C C . GLY A 1 166 ? 27.508 86.830 251.872 1.00 54.03 130 GLY A C 1
ATOM 837 O O . GLY A 1 166 ? 27.112 85.879 252.550 1.00 63.71 130 GLY A O 1
ATOM 838 N N . ASP A 1 167 ? 27.863 86.723 250.591 1.00 50.78 131 ASP A N 1
ATOM 839 C CA . ASP A 1 167 ? 27.783 85.463 249.872 1.00 64.84 131 ASP A CA 1
ATOM 840 C C . ASP A 1 167 ? 29.023 85.285 249.009 1.00 65.41 131 ASP A C 1
ATOM 841 O O . ASP A 1 167 ? 29.719 86.246 248.665 1.00 59.57 131 ASP A O 1
ATOM 846 N N . SER A 1 168 ? 29.295 84.031 248.668 1.00 66.49 132 SER A N 1
ATOM 847 C CA . SER A 1 168 ? 30.448 83.683 247.858 1.00 61.95 132 SER A CA 1
ATOM 848 C C . SER A 1 168 ? 30.079 82.532 246.965 1.00 64.00 132 SER A C 1
ATOM 849 O O . SER A 1 168 ? 29.354 81.625 247.386 1.00 65.06 132 SER A O 1
ATOM 852 N N . ALA A 1 169 ? 30.578 82.589 245.731 1.00 70.24 133 ALA A N 1
ATOM 853 C CA . ALA A 1 169 ? 30.523 81.489 244.779 1.00 71.22 133 ALA A CA 1
ATOM 854 C C . ALA A 1 169 ? 31.727 80.598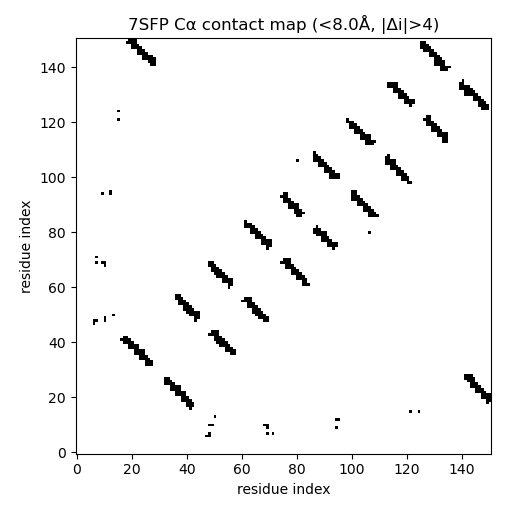 245.045 1.00 79.21 133 ALA A C 1
ATOM 855 O O . ALA A 1 169 ? 32.854 80.932 244.672 1.00 78.35 133 ALA A O 1
ATOM 857 N N . VAL A 1 170 ? 31.495 79.472 245.716 1.00 83.22 134 VAL A N 1
ATOM 858 C CA . VAL A 1 170 ? 32.539 78.498 246.005 1.00 84.67 134 VAL A CA 1
ATOM 859 C C . VAL A 1 170 ? 32.042 77.129 245.560 1.00 93.35 134 VAL A C 1
ATOM 860 O O . VAL A 1 170 ? 30.883 76.774 245.803 1.00 95.56 134 VAL A O 1
ATOM 864 N N . PHE A 1 171 ? 32.907 76.387 244.865 1.00 101.73 135 PHE A N 1
ATOM 865 C CA . PHE A 1 171 ? 32.663 74.993 244.487 1.00 101.49 135 PHE A CA 1
ATOM 866 C C . PHE A 1 171 ? 31.346 74.834 243.731 1.00 97.52 135 PHE A C 1
ATOM 867 O O . PHE A 1 171 ? 30.533 73.949 244.009 1.00 102.85 135 PHE A O 1
ATOM 875 N N . GLY A 1 172 ? 31.142 75.711 242.754 1.00 88.34 136 GLY A N 1
ATOM 876 C CA . GLY A 1 172 ? 30.060 75.555 241.807 1.00 68.44 136 GLY A CA 1
ATOM 877 C C . GLY A 1 172 ? 28.706 76.060 242.254 1.00 76.34 136 GLY A C 1
ATOM 878 O O . GLY A 1 172 ? 27.729 75.868 241.525 1.00 76.77 136 GLY A O 1
ATOM 879 N N . ALA A 1 173 ? 28.604 76.701 243.421 1.00 78.95 137 ALA A N 1
ATOM 880 C CA . ALA A 1 173 ? 27.319 77.244 243.841 1.00 78.27 137 ALA A CA 1
ATOM 881 C C . ALA A 1 173 ? 27.533 78.421 244.785 1.00 72.63 137 ALA A C 1
ATOM 882 O O . ALA A 1 173 ? 28.600 78.582 245.383 1.00 66.40 137 ALA A O 1
ATOM 884 N N . ARG A 1 174 ? 26.503 79.260 244.888 1.00 71.31 138 ARG A N 1
ATOM 885 C CA . ARG A 1 174 ? 26.529 80.440 245.739 1.00 70.69 138 ARG A CA 1
ATOM 886 C C . ARG A 1 174 ? 26.019 80.075 247.128 1.00 70.82 138 ARG A C 1
ATOM 887 O O . ARG A 1 174 ? 24.999 79.397 247.255 1.00 82.93 138 ARG A O 1
ATOM 895 N N . HIS A 1 175 ? 26.727 80.524 248.164 1.00 66.05 139 HIS A N 1
ATOM 896 C CA . HIS A 1 175 ? 26.331 80.254 249.542 1.00 67.60 139 HIS A CA 1
ATOM 897 C C . HIS A 1 175 ? 26.447 81.523 250.367 1.00 66.08 139 HIS A C 1
ATOM 898 O O . HIS A 1 175 ? 27.301 82.369 250.097 1.00 69.59 139 HIS A O 1
ATOM 905 N N . GLY A 1 176 ? 25.586 81.654 251.373 1.00 68.28 140 GLY A N 1
ATOM 906 C CA . GLY A 1 176 ? 25.722 82.753 252.323 1.00 65.06 140 GLY A CA 1
ATOM 907 C C . GLY A 1 176 ? 26.731 82.394 253.397 1.00 55.76 140 GLY A C 1
ATOM 908 O O . GLY A 1 176 ? 26.816 81.251 253.834 1.00 63.58 140 GLY A O 1
ATOM 909 N N . PHE A 1 177 ? 27.524 83.379 253.799 1.00 49.64 141 PHE A N 1
ATOM 910 C CA . PHE A 1 177 ? 28.545 83.185 254.812 1.00 57.63 141 PHE A CA 1
ATOM 911 C C . PHE A 1 177 ? 28.491 84.332 255.805 1.00 63.37 141 PHE A C 1
ATOM 912 O O . PHE A 1 177 ? 28.083 85.452 255.478 1.00 68.73 141 PHE A O 1
ATOM 920 N N . VAL A 1 178 ? 28.920 84.038 257.029 1.00 58.11 142 VAL A N 1
ATOM 921 C CA . VAL A 1 178 ? 29.111 85.058 258.051 1.00 55.44 142 VAL A CA 1
ATOM 922 C C . VAL A 1 178 ? 30.475 84.825 258.670 1.00 56.52 142 VAL A C 1
ATOM 923 O O . VAL A 1 178 ? 30.753 83.728 259.168 1.00 60.54 142 VAL A O 1
ATOM 927 N N . GLU A 1 179 ? 31.331 85.835 258.628 1.00 50.26 143 GLU A N 1
ATOM 928 C CA . GLU A 1 179 ? 32.605 85.789 259.326 1.00 54.89 143 GLU A CA 1
ATOM 929 C C . GLU A 1 179 ? 32.486 86.616 260.606 1.00 54.90 143 GLU A C 1
ATOM 930 O O . GLU A 1 179 ? 32.149 87.804 260.556 1.00 56.85 143 GLU A O 1
ATOM 936 N N . ASP A 1 180 ? 32.761 85.992 261.745 1.00 59.77 144 ASP A N 1
ATOM 937 C CA . ASP A 1 180 ? 32.540 86.593 263.063 1.00 58.96 144 ASP A CA 1
ATOM 938 C C . ASP A 1 180 ? 33.905 86.741 263.727 1.00 58.61 144 ASP A C 1
ATOM 939 O O . ASP A 1 180 ? 34.498 85.740 264.146 1.00 51.81 144 ASP A O 1
ATOM 944 N N . PHE A 1 181 ? 34.416 87.975 263.817 1.00 48.55 145 PHE A N 1
ATOM 945 C CA . PHE A 1 181 ? 35.709 88.226 264.449 1.00 47.38 145 PHE A CA 1
ATOM 946 C C . PHE A 1 181 ? 35.566 88.724 265.874 1.00 53.55 145 PHE A C 1
ATOM 947 O O . PHE A 1 181 ? 34.707 89.565 266.175 1.00 50.93 145 PHE A O 1
ATOM 955 N N . GLU A 1 182 ? 36.462 88.238 266.734 1.00 56.85 146 GLU A N 1
ATOM 956 C CA . GLU A 1 182 ? 36.588 88.695 268.108 1.00 58.69 146 GLU A CA 1
ATOM 957 C C . GLU A 1 182 ? 38.064 88.784 268.453 1.00 58.25 146 GLU A C 1
ATOM 958 O O . GLU A 1 182 ? 38.882 88.020 267.934 1.00 56.09 146 GLU A O 1
ATOM 964 N N . ILE A 1 183 ? 38.401 89.715 269.338 1.00 58.75 147 ILE A N 1
ATOM 965 C CA . ILE A 1 183 ? 39.751 89.832 269.872 1.00 58.24 147 ILE A CA 1
ATOM 966 C C . ILE A 1 183 ? 39.806 89.120 271.209 1.00 62.58 147 ILE A C 1
ATOM 967 O O . ILE A 1 183 ? 38.977 89.374 272.092 1.00 68.28 147 ILE A O 1
ATOM 972 N N . VAL A 1 184 ? 40.777 88.229 271.362 1.00 64.06 148 VAL A N 1
ATOM 973 C CA . VAL A 1 184 ? 41.043 87.604 272.647 1.00 62.53 148 VAL A CA 1
ATOM 974 C C . VAL A 1 184 ? 42.039 88.422 273.444 1.00 69.68 148 VAL A C 1
ATOM 975 O O . VAL A 1 184 ? 41.815 88.718 274.622 1.00 65.25 148 VAL A O 1
ATOM 979 N N . ASP A 1 185 ? 43.150 88.777 272.805 1.00 64.91 149 ASP A N 1
ATOM 980 C CA . ASP A 1 185 ? 44.080 89.760 273.336 1.00 67.89 149 ASP A CA 1
ATOM 981 C C . ASP A 1 185 ? 44.742 90.420 272.138 1.00 70.07 149 ASP A C 1
ATOM 982 O O . ASP A 1 185 ? 44.488 90.055 270.986 1.00 70.73 149 ASP A O 1
ATOM 987 N N . SER A 1 186 ? 45.588 91.410 272.410 1.00 74.52 150 SER A N 1
ATOM 988 C CA . SER A 1 186 ? 46.159 92.186 271.315 1.00 80.23 150 SER A CA 1
ATOM 989 C C . SER A 1 186 ? 46.871 91.305 270.288 1.00 73.74 150 SER A C 1
ATOM 990 O O . SER A 1 186 ? 46.989 91.694 269.121 1.00 70.99 150 SER A O 1
ATOM 993 N N . ASP A 1 187 ? 47.297 90.097 270.678 1.00 67.28 151 ASP A N 1
ATOM 994 C CA . ASP A 1 187 ? 48.084 89.213 269.822 1.00 67.09 151 ASP A CA 1
ATOM 995 C C . ASP A 1 187 ? 47.353 87.932 269.438 1.00 64.23 151 ASP A C 1
ATOM 996 O O . ASP A 1 187 ? 47.979 87.004 268.915 1.00 64.94 151 ASP A O 1
ATOM 1001 N N . HIS A 1 188 ? 46.048 87.855 269.670 1.00 60.10 152 HIS A N 1
ATOM 1002 C CA . HIS A 1 188 ? 45.321 86.601 269.491 1.00 56.67 152 HIS A CA 1
ATOM 1003 C C . HIS A 1 188 ? 43.908 86.953 269.057 1.00 59.36 152 HIS A C 1
ATOM 1004 O O . HIS A 1 188 ? 43.141 87.500 269.854 1.00 60.34 152 HIS A O 1
ATOM 1011 N N . LEU A 1 189 ? 43.574 86.662 267.804 1.00 58.33 153 LEU A N 1
ATOM 1012 C CA . LEU A 1 189 ? 42.234 86.862 267.283 1.00 51.77 153 LEU A CA 1
ATOM 1013 C C . LEU A 1 189 ? 41.590 85.508 267.054 1.00 55.70 153 LEU A C 1
ATOM 1014 O O . LEU A 1 189 ? 42.281 84.512 266.824 1.00 63.40 153 LEU A O 1
ATOM 1019 N N . VAL A 1 190 ? 40.263 85.464 267.169 1.00 56.39 154 VAL A N 1
ATOM 1020 C CA . VAL A 1 190 ? 39.492 84.290 266.784 1.00 58.29 154 VAL A CA 1
ATOM 1021 C C . VAL A 1 190 ? 38.477 84.719 265.740 1.00 62.97 154 VAL A C 1
ATOM 1022 O O . VAL A 1 190 ? 37.976 85.850 265.777 1.00 64.29 154 VAL A O 1
ATOM 1026 N N . LYS A 1 191 ? 38.192 83.816 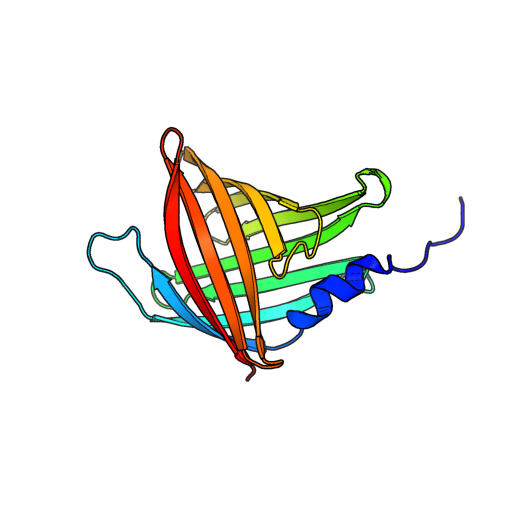264.795 1.00 58.70 155 LYS A N 1
ATOM 1027 C CA . LYS A 1 191 ? 37.143 84.005 263.806 1.00 55.56 155 LYS A CA 1
ATOM 1028 C C . LYS A 1 191 ? 36.277 82.759 263.764 1.00 61.64 155 LYS A C 1
ATOM 1029 O O . LYS A 1 191 ? 36.789 81.640 263.647 1.00 58.59 155 LYS A O 1
ATOM 1035 N N . HIS A 1 192 ? 34.973 82.953 263.880 1.00 52.09 156 HIS A N 1
ATOM 1036 C CA . HIS A 1 192 ? 34.015 81.897 263.641 1.00 54.70 156 HIS A CA 1
ATOM 1037 C C . HIS A 1 192 ? 33.440 82.136 262.258 1.00 58.55 156 HIS A C 1
ATOM 1038 O O . HIS A 1 192 ? 33.025 83.257 261.942 1.00 55.48 156 HIS A O 1
ATOM 1045 N N . GLY A 1 193 ? 33.481 81.105 261.422 1.00 53.86 157 GLY A N 1
ATOM 1046 C CA . GLY A 1 193 ? 32.839 81.138 260.115 1.00 51.55 157 GLY A CA 1
ATOM 1047 C C . GLY A 1 193 ? 31.573 80.333 260.187 1.00 53.46 157 GLY A C 1
ATOM 1048 O O . GLY A 1 193 ? 31.530 79.260 260.809 1.00 53.51 157 GLY A O 1
ATOM 1049 N N . PHE A 1 194 ? 30.509 80.859 259.579 1.00 48.75 158 PHE A N 1
ATOM 1050 C CA . PHE A 1 194 ? 29.241 80.156 259.497 1.00 53.87 158 PHE A CA 1
ATOM 1051 C C . PHE A 1 194 ? 28.764 80.183 258.057 1.00 56.11 158 PHE A C 1
ATOM 1052 O O . PHE A 1 194 ? 29.023 81.136 257.324 1.00 57.68 158 PHE A O 1
ATOM 1060 N N . VAL A 1 195 ? 28.056 79.135 257.651 1.00 55.27 159 VAL A N 1
ATOM 1061 C CA . VAL A 1 195 ? 27.496 79.073 256.309 1.00 62.53 159 VAL A CA 1
ATOM 1062 C C . VAL A 1 195 ? 25.994 78.925 256.446 1.00 68.09 159 VAL A C 1
ATOM 1063 O O . VAL A 1 195 ? 25.513 78.139 257.268 1.00 64.77 159 VAL A O 1
ATOM 1067 N N . VAL A 1 196 ? 25.257 79.718 255.677 1.00 77.19 160 VAL A N 1
ATOM 1068 C CA . VAL A 1 196 ? 23.805 79.600 255.665 1.00 77.14 160 VAL A CA 1
ATOM 1069 C C . VAL A 1 196 ? 23.427 78.285 255.006 1.00 80.56 160 VAL A C 1
ATOM 1070 O O . VAL A 1 196 ? 23.727 78.054 253.829 1.00 87.13 160 VAL A O 1
ATOM 1074 N N . VAL A 1 197 ? 22.792 77.403 255.772 1.00 83.38 161 VAL A N 1
ATOM 1075 C CA . VAL A 1 197 ? 22.186 76.181 255.259 1.00 82.93 161 VAL A CA 1
ATOM 1076 C C . VAL A 1 197 ? 20.718 76.223 255.644 1.00 94.00 161 VAL A C 1
ATOM 1077 O O . VAL A 1 197 ? 20.385 76.244 256.836 1.00 99.72 161 VAL A O 1
ATOM 1081 N N . GLY A 1 198 ? 19.847 76.236 254.650 1.00 102.13 162 GLY A N 1
ATOM 1082 C CA . GLY A 1 198 ? 18.449 76.484 254.944 1.00 108.79 162 GLY A CA 1
ATOM 1083 C C . GLY A 1 198 ? 18.328 77.812 255.662 1.00 110.05 162 GLY A C 1
ATOM 1084 O O . GLY A 1 198 ? 18.815 78.849 255.191 1.00 110.21 162 GLY A O 1
ATOM 1085 N N . ASP A 1 199 ? 17.717 77.788 256.843 1.00 114.95 163 ASP A N 1
ATOM 1086 C CA . ASP A 1 199 ? 17.416 79.012 257.572 1.00 117.24 163 ASP A CA 1
ATOM 1087 C C . ASP A 1 199 ? 18.418 79.344 258.671 1.00 112.34 163 ASP A C 1
ATOM 1088 O O . ASP A 1 199 ? 18.420 80.480 259.159 1.00 112.73 163 ASP A O 1
ATOM 1093 N N . ASP A 1 200 ? 19.262 78.401 259.070 1.00 107.54 164 ASP A N 1
ATOM 1094 C CA . ASP A 1 200 ? 20.158 78.589 260.202 1.00 98.57 164 ASP A CA 1
ATOM 1095 C C . ASP A 1 200 ? 21.597 78.753 259.728 1.00 80.27 164 ASP A C 1
ATOM 1096 O O . ASP A 1 200 ? 21.918 78.574 258.550 1.00 72.36 164 ASP A O 1
ATOM 1101 N N . LEU A 1 201 ? 22.467 79.098 260.674 1.00 69.07 165 LEU A N 1
ATOM 1102 C CA . LEU A 1 201 ? 23.889 79.279 260.421 1.00 66.68 165 LEU A CA 1
ATOM 1103 C C . LEU A 1 201 ? 24.641 78.066 260.954 1.00 75.40 165 LEU A C 1
ATOM 1104 O O . LEU A 1 201 ? 24.686 77.841 262.166 1.00 76.17 165 LEU A O 1
ATOM 1109 N N . VAL A 1 202 ? 25.252 77.304 260.055 1.00 72.32 166 VAL A N 1
ATOM 1110 C CA . VAL A 1 202 ? 25.998 76.108 260.438 1.00 75.69 166 VAL A CA 1
ATOM 1111 C C . VAL A 1 202 ? 27.454 76.490 260.693 1.00 71.10 166 VAL A C 1
ATOM 1112 O O . VAL A 1 202 ? 28.053 77.208 259.883 1.00 67.19 166 VAL A O 1
ATOM 1116 N N . PRO A 1 203 ? 28.061 76.037 261.791 1.00 68.74 167 PRO A N 1
ATOM 1117 C CA . PRO A 1 203 ? 29.488 76.321 262.028 1.00 65.86 167 PRO A CA 1
ATOM 1118 C C . PRO A 1 203 ? 30.359 75.814 260.887 1.00 66.39 167 PRO A C 1
ATOM 1119 O O . PRO A 1 203 ? 30.438 74.606 260.632 1.00 75.73 167 PRO A O 1
ATOM 1123 N N . GLY A 1 204 ? 31.034 76.740 260.219 1.00 64.97 168 GLY A N 1
ATOM 1124 C CA . GLY A 1 204 ? 31.830 76.393 259.053 1.00 60.75 168 GLY A CA 1
ATOM 1125 C C . GLY A 1 204 ? 33.277 76.130 259.413 1.00 63.67 168 GLY A C 1
ATOM 1126 O O . GLY A 1 204 ? 33.851 75.106 259.024 1.00 58.91 168 GLY A O 1
ATOM 1127 N N . ASP A 1 205 ? 33.870 77.044 260.178 1.00 59.35 169 ASP A N 1
ATOM 1128 C CA . ASP A 1 205 ? 35.235 76.873 260.659 1.00 63.48 169 ASP A CA 1
ATOM 1129 C C . ASP A 1 205 ? 35.456 77.775 261.868 1.00 63.36 169 ASP A C 1
ATOM 1130 O O . ASP A 1 205 ? 34.653 78.662 262.173 1.00 54.48 169 ASP A O 1
ATOM 1135 N N . ILE A 1 206 ? 36.561 77.529 262.560 1.00 61.39 170 ILE A N 1
ATOM 1136 C CA . ILE A 1 206 ? 37.080 78.461 263.547 1.00 62.51 170 ILE A CA 1
ATOM 1137 C C . ILE A 1 206 ? 38.571 78.643 263.290 1.00 65.53 170 ILE A C 1
ATOM 1138 O O . ILE A 1 206 ? 39.293 77.681 262.998 1.00 58.25 170 ILE A O 1
ATOM 1143 N N . LEU A 1 207 ? 39.023 79.889 263.359 1.00 60.23 171 LEU A N 1
ATOM 1144 C CA . LEU A 1 207 ? 40.413 80.227 263.110 1.00 61.91 171 LEU A CA 1
ATOM 1145 C C . LEU A 1 207 ? 40.953 80.999 264.304 1.00 67.76 171 LEU A C 1
ATOM 1146 O O . LEU A 1 207 ? 40.349 81.984 264.738 1.00 70.82 171 LEU A O 1
ATOM 1151 N N . HIS A 1 208 ? 42.080 80.543 264.834 1.00 56.92 172 HIS A N 1
ATOM 1152 C CA . HIS A 1 208 ? 42.824 81.264 265.853 1.00 59.78 172 HIS A CA 1
ATOM 1153 C C . HIS A 1 208 ? 44.025 81.916 265.188 1.00 61.11 172 HIS A C 1
ATOM 1154 O O . HIS A 1 208 ? 44.792 81.242 264.490 1.00 67.66 172 HIS A O 1
ATOM 1161 N N . PHE A 1 209 ? 44.161 83.231 265.365 1.00 55.88 173 PHE A N 1
ATOM 1162 C CA . PHE A 1 209 ? 45.269 83.997 264.812 1.00 54.06 173 PHE A CA 1
ATOM 1163 C C . PHE A 1 209 ? 46.221 84.342 265.953 1.00 59.82 173 PHE A C 1
ATOM 1164 O O . PHE A 1 209 ? 45.819 85.004 266.912 1.00 59.38 173 PHE A O 1
ATOM 1172 N N . HIS A 1 210 ? 47.476 83.914 265.845 1.00 57.27 174 HIS A N 1
ATOM 1173 C CA . HIS A 1 210 ? 48.515 84.284 266.797 1.00 56.13 174 HIS A CA 1
ATOM 1174 C C . HIS A 1 210 ? 49.583 85.075 266.055 1.00 67.34 174 HIS A C 1
ATOM 1175 O O . HIS A 1 210 ? 50.132 84.602 265.052 1.00 65.82 174 HIS A O 1
ATOM 1182 N N . ARG A 1 211 ? 49.856 86.284 266.528 1.00 67.47 175 ARG A N 1
ATOM 1183 C CA . ARG A 1 211 ? 50.743 87.171 265.791 1.00 66.49 175 ARG A CA 1
ATOM 1184 C C . ARG A 1 211 ? 52.162 86.619 265.781 1.00 68.16 175 ARG A C 1
ATOM 1185 O O . ARG A 1 211 ? 52.644 86.089 266.781 1.00 68.19 175 ARG A O 1
ATOM 1193 N N . ILE A 1 212 ? 52.831 86.736 264.641 1.00 69.64 176 ILE A N 1
ATOM 1194 C CA . ILE A 1 212 ? 54.196 86.235 264.531 1.00 79.75 176 ILE A CA 1
ATOM 1195 C C . ILE A 1 212 ? 55.181 87.235 265.127 1.00 88.75 176 ILE A C 1
ATOM 1196 O O . ILE A 1 212 ? 55.366 88.331 264.588 1.00 93.69 176 ILE A O 1
#

Organism: NCBI:txid249581

Sequence (151 aa):
FPGRPDVAVEMRQLDFLLGDFRIEYTNLTTETVTTGEATCSTRPLADGRFYELTQRVPVPGLVATWLIGWSDVDNRFVSFYYDDWGHHGRFTGPGWVDGHFKLTGDSAVFGARHGFVEDFEIVDSDHLVKHGFVVVGDDLVPGDILHFHRI

Nearest PDB structures (foldseek):
  7sfp-assembly1_A  TM=1.007E+00  e=1.172E-27  Streptomyces ossamyceticus
  7sfn-assembly1_A  TM=9.418E-01  e=8.617E-15  Streptomyces avermitilis
  7sfn-assembly1_B  TM=9.265E-01  e=1.940E-14  Streptomyces avermitilis
  6cuj-assembly1_A  TM=4.388E-01  e=1.106E-01  Neisseria meningitidis

Foldseek 3Di:
DDDDDDQDPLLVLCVLQAAKWKKFKWFDPPPDTDTDIWMWHWDADPVNQKIKIWIADPPVGKIKIKIWGADPVVQWIWIWIDIPVGKIWIWIFNGDDPQWTKIWTWMCDPNDIWTKIWIWGDPDSFKIKIWMWIDDPHDTHTGMMMIIGHD